Protein AF-0000000087127386 (afdb_homodimer)

Solvent-accessible surface area (backbone atoms only — not comparable to full-atom values): 9005 Å² total; per-residue (Å²): 132,74,60,51,55,72,44,43,45,67,21,75,74,40,36,27,43,79,41,80,46,68,78,86,85,49,77,44,67,40,31,29,22,71,34,68,40,54,56,69,37,72,47,20,25,64,86,65,90,76,63,93,63,68,67,79,54,81,48,92,78,38,87,42,73,82,52,66,68,86,74,68,125,132,74,58,51,55,71,42,43,46,67,23,74,73,40,35,26,43,79,41,80,46,68,77,87,86,50,78,44,68,40,31,27,22,71,35,69,40,54,55,67,38,72,47,20,25,62,85,64,89,77,63,93,63,70,68,79,56,82,48,94,77,39,87,43,72,80,53,64,68,85,74,71,126

Nearest PDB structures (foldseek):
  2w5z-assembly1_A  TM=7.963E-01  e=1.285E-03  Homo sapiens
  4z4p-assembly1_A  TM=8.267E-01  e=2.164E-03  Homo sapiens
  2w5y-assembly1_A  TM=8.376E-01  e=3.643E-03  Homo sapiens
  5lt6-assembly2_B  TM=8.401E-01  e=1.103E-02  Homo sapiens
  6kiz-assembly1_K  TM=8.020E-01  e=2.571E-02  Homo sapiens

Sequence (146 aa):
MGSLIRFVNHSCRPAAAFVELSNGRRTTVVLVTTRSIYRGEEVTVDYGDDLWFVCRCEVPECRHSNIQDEEDPMGSLIRFVNHSCRPAAAFVELSNGRRTTVVLVTTRSIYRGEEVTVDYGDDLWFVCRCEVPECRHSNIQDEEDP

Secondary structure (DSSP, 8-state):
-TTGGGGSEE-SS-SEEEEEEE-SS-EEEEEEESS-B-TTPBPEE---S--SS------TT-TTTT---S---/-TTSGGGSEE-SS-SEEEEEEE-SS-EEEEEEESS-B-TTPBPEE---S--SS------TT-TTTT---S---

Organism: NCBI:txid53985

Radius of gyration: 16.97 Å; Cα contacts (8 Å, |Δi|>4): 256; chains: 2; bounding box: 30×52×44 Å

Foldseek 3Di:
DPPVQPPAAAAPPFQWDWDWDDPPPDIDIDIGGPDDDDPPDGGHDHPDDDDPDQDDNPDPPGPRVVVPDPPPD/DPPVQPPAAAAPPFQWDWDWDDPPPDIDIDIGGPDDDDPPDGGHDHPDDDDPDQDDNPDPPGPRVVVPPPPPD

Structure (mmCIF, N/CA/C/O backbone):
data_AF-0000000087127386-model_v1
#
loop_
_entity.id
_entity.type
_entity.pdbx_description
1 polymer 'SET domain-containing protein'
#
loop_
_atom_site.group_PDB
_atom_site.id
_atom_site.type_symbol
_atom_site.label_atom_id
_atom_site.label_alt_id
_atom_site.label_comp_id
_atom_site.label_asym_id
_atom_site.label_entity_id
_atom_site.label_seq_id
_atom_site.pdbx_PDB_ins_code
_atom_site.Cartn_x
_atom_site.Cartn_y
_atom_site.Cartn_z
_atom_site.occupancy
_atom_site.B_iso_or_equiv
_atom_site.auth_seq_id
_atom_site.auth_comp_id
_atom_site.auth_asym_id
_atom_site.auth_atom_id
_atom_site.pdbx_PDB_model_num
ATOM 1 N N . MET A 1 1 ? -17.094 -3.084 -0.883 1 34.44 1 MET A N 1
ATOM 2 C CA . MET A 1 1 ? -15.875 -3.324 -0.111 1 34.44 1 MET A CA 1
ATOM 3 C C . MET A 1 1 ? -14.695 -3.615 -1.031 1 34.44 1 MET A C 1
ATOM 5 O O . MET A 1 1 ? -13.562 -3.742 -0.571 1 34.44 1 MET A O 1
ATOM 9 N N . GLY A 1 2 ? -15 -4.113 -2.275 1 42.62 2 GLY A N 1
ATOM 10 C CA . GLY A 1 2 ? -14.125 -4.785 -3.221 1 42.62 2 GLY A CA 1
ATOM 11 C C . GLY A 1 2 ? -13.102 -3.857 -3.85 1 42.62 2 GLY A C 1
ATOM 12 O O . GLY A 1 2 ? -12.234 -4.305 -4.598 1 42.62 2 GLY A O 1
ATOM 13 N N . SER A 1 3 ? -13.383 -2.643 -3.771 1 49.62 3 SER A N 1
ATOM 14 C CA . SER A 1 3 ? -12.672 -1.7 -4.629 1 49.62 3 SER A CA 1
ATOM 15 C C . SER A 1 3 ? -11.305 -1.362 -4.055 1 49.62 3 SER A C 1
ATOM 17 O O . SER A 1 3 ? -10.43 -0.851 -4.766 1 49.62 3 SER A O 1
ATOM 19 N N . LEU A 1 4 ? -11.172 -1.439 -2.713 1 50.53 4 LEU A N 1
ATOM 20 C CA . LEU A 1 4 ? -9.945 -1.013 -2.043 1 50.53 4 LEU A CA 1
ATOM 21 C C . LEU A 1 4 ? -8.742 -1.784 -2.57 1 50.53 4 LEU A C 1
ATOM 23 O O . LEU A 1 4 ? -7.66 -1.218 -2.732 1 50.53 4 LEU A O 1
ATOM 27 N N . ILE A 1 5 ? -8.992 -3.182 -2.908 1 56.34 5 ILE A N 1
ATOM 28 C CA . ILE A 1 5 ? -7.965 -4.219 -2.957 1 56.34 5 ILE A CA 1
ATOM 29 C C . ILE A 1 5 ? -7.344 -4.266 -4.355 1 56.34 5 ILE A C 1
ATOM 31 O O . ILE A 1 5 ? -6.227 -4.75 -4.527 1 56.34 5 ILE A O 1
ATOM 35 N N . ARG A 1 6 ? -7.922 -3.354 -5.145 1 65.19 6 ARG A N 1
ATOM 36 C CA . ARG A 1 6 ? -7.457 -3.691 -6.484 1 65.19 6 ARG A CA 1
ATOM 37 C C . ARG A 1 6 ? -6.102 -3.053 -6.773 1 65.19 6 ARG A C 1
ATOM 39 O O . ARG A 1 6 ? -5.391 -3.482 -7.68 1 65.19 6 ARG A O 1
ATOM 46 N N . PHE A 1 7 ? -5.66 -2.184 -5.801 1 76.06 7 PHE A N 1
ATOM 47 C CA . PHE A 1 7 ? -4.43 -1.542 -6.25 1 76.06 7 PHE A CA 1
ATOM 48 C C . PHE A 1 7 ? -3.23 -2.072 -5.477 1 76.06 7 PHE A C 1
ATOM 50 O O . PHE A 1 7 ? -2.092 -1.682 -5.742 1 76.06 7 PHE A O 1
ATOM 57 N N . VAL A 1 8 ? -3.51 -2.896 -4.555 1 89.25 8 VAL A N 1
ATOM 58 C CA . VAL A 1 8 ? -2.393 -3.557 -3.889 1 89.25 8 VAL A CA 1
ATOM 59 C C . VAL A 1 8 ? -2.404 -5.047 -4.215 1 89.25 8 VAL A C 1
ATOM 61 O O . VAL A 1 8 ? -3.361 -5.754 -3.891 1 89.25 8 VAL A O 1
ATOM 64 N N . ASN A 1 9 ? -1.354 -5.539 -4.816 1 89.88 9 ASN A N 1
ATOM 65 C CA . ASN A 1 9 ? -1.312 -6.926 -5.27 1 89.88 9 ASN A CA 1
ATOM 66 C C . ASN A 1 9 ? -1.318 -7.898 -4.094 1 89.88 9 ASN A C 1
ATOM 68 O O . ASN A 1 9 ? -0.914 -7.543 -2.986 1 89.88 9 ASN A O 1
ATOM 72 N N . HIS A 1 10 ? -1.651 -9.133 -4.469 1 91.5 10 HIS A N 1
ATOM 73 C CA . HIS A 1 10 ? -1.676 -10.219 -3.494 1 91.5 10 HIS A CA 1
ATOM 74 C C . HIS A 1 10 ? -0.303 -10.867 -3.359 1 91.5 10 HIS A C 1
ATOM 76 O O . HIS A 1 10 ? 0.444 -10.961 -4.336 1 91.5 10 HIS A O 1
ATOM 82 N N . SER A 1 11 ? -0.068 -11.328 -2.199 1 93.56 11 SER A N 1
ATOM 83 C CA . SER A 1 11 ? 0.992 -12.289 -1.907 1 93.56 11 SER A CA 1
ATOM 84 C C . SER A 1 11 ? 0.626 -13.172 -0.719 1 93.56 11 SER A C 1
ATOM 86 O O . SER A 1 11 ? -0.04 -12.719 0.215 1 93.56 11 SER A O 1
ATOM 88 N N . CYS A 1 12 ? 1.107 -14.453 -0.79 1 95.19 12 CYS A N 1
ATOM 89 C CA . CYS A 1 12 ? 0.907 -15.344 0.349 1 95.19 12 CYS A CA 1
ATOM 90 C C . CYS A 1 12 ? 1.924 -15.062 1.448 1 95.19 12 CYS A C 1
ATOM 92 O O . CYS A 1 12 ? 1.819 -15.602 2.551 1 95.19 12 CYS A O 1
ATOM 94 N N . ARG A 1 13 ? 2.889 -14.234 1.165 1 94.81 13 ARG A N 1
ATOM 95 C CA . ARG A 1 13 ? 3.799 -13.625 2.127 1 94.81 13 ARG A CA 1
ATOM 96 C C . ARG A 1 13 ? 3.74 -12.102 2.045 1 94.81 13 ARG A C 1
ATOM 98 O O . ARG A 1 13 ? 4.691 -11.461 1.594 1 94.81 13 ARG A O 1
ATOM 105 N N . PRO A 1 14 ? 2.686 -11.602 2.514 1 96.31 14 PRO A N 1
ATOM 106 C CA . PRO A 1 14 ? 2.412 -10.18 2.311 1 96.31 14 PRO A CA 1
ATOM 107 C C . PRO A 1 14 ? 3.416 -9.281 3.027 1 96.31 14 PRO A C 1
ATOM 109 O O . PRO A 1 14 ? 4 -9.68 4.035 1 96.31 14 PRO A O 1
ATOM 112 N N . ALA A 1 15 ? 3.529 -8.102 2.469 1 97.38 15 ALA A N 1
ATOM 113 C CA . ALA A 1 15 ? 4.43 -7.105 3.049 1 97.38 15 ALA A CA 1
ATOM 114 C C . ALA A 1 15 ? 3.658 -6.09 3.889 1 97.38 15 ALA A C 1
ATOM 116 O O . ALA A 1 15 ? 4.25 -5.348 4.672 1 97.38 15 ALA A O 1
ATOM 117 N N . ALA A 1 16 ? 2.348 -6.105 3.768 1 97.06 16 ALA A N 1
ATOM 118 C CA . ALA A 1 16 ? 1.505 -5.148 4.48 1 97.06 16 ALA A CA 1
ATOM 119 C C . ALA A 1 16 ? 0.103 -5.711 4.699 1 97.06 16 ALA A C 1
ATOM 121 O O . ALA A 1 16 ? -0.24 -6.77 4.164 1 97.06 16 ALA A O 1
ATOM 122 N N . ALA A 1 17 ? -0.616 -5.004 5.559 1 95.5 17 ALA A N 1
ATOM 123 C CA . ALA A 1 17 ? -2.002 -5.367 5.848 1 95.5 17 ALA A CA 1
ATOM 124 C C . ALA A 1 17 ? -2.83 -4.133 6.188 1 95.5 17 ALA A C 1
ATOM 126 O O . ALA A 1 17 ? -2.307 -3.154 6.73 1 95.5 17 ALA A O 1
ATOM 127 N N . PHE A 1 18 ? -4.07 -4.188 5.758 1 92.06 18 PHE A N 1
ATOM 128 C CA . PHE A 1 18 ? -5.008 -3.15 6.176 1 92.06 18 PHE A CA 1
ATOM 129 C C . PHE A 1 18 ? -5.418 -3.344 7.629 1 92.06 18 PHE A C 1
ATOM 131 O O . PHE A 1 18 ? -5.828 -4.438 8.023 1 92.06 18 PHE A O 1
ATOM 138 N N . VAL A 1 19 ? -5.285 -2.32 8.414 1 91.62 19 VAL A N 1
ATOM 139 C CA . VAL A 1 19 ? -5.625 -2.373 9.836 1 91.62 19 VAL A CA 1
ATOM 140 C C . VAL A 1 19 ? -6.637 -1.278 10.164 1 91.62 19 VAL A C 1
ATOM 142 O O . VAL A 1 19 ? -6.52 -0.149 9.688 1 91.62 19 VAL A O 1
ATOM 145 N N . GLU A 1 20 ? -7.641 -1.697 10.898 1 89.31 20 GLU A N 1
ATOM 146 C CA . GLU A 1 20 ? -8.641 -0.737 11.352 1 89.31 20 GLU A CA 1
ATOM 147 C C . GLU A 1 20 ? -8.195 -0.031 12.625 1 89.31 20 GLU A C 1
ATOM 149 O O . GLU A 1 20 ? -7.793 -0.68 13.594 1 89.31 20 GLU A O 1
ATOM 154 N N . LEU A 1 21 ? -8.047 1.252 12.539 1 86.56 21 LEU A N 1
ATOM 155 C CA . LEU A 1 21 ? -7.734 2.053 13.719 1 86.56 21 LEU A CA 1
ATOM 156 C C . LEU A 1 21 ? -8.969 2.797 14.211 1 86.56 21 LEU A C 1
ATOM 158 O O . LEU A 1 21 ? -9.68 3.424 13.422 1 86.56 21 LEU A O 1
ATOM 162 N N . SER A 1 22 ? -9.422 2.502 15.422 1 85.69 22 SER A N 1
ATOM 163 C CA . SER A 1 22 ? -10.594 3.156 15.984 1 85.69 22 SER A CA 1
ATOM 164 C C . SER A 1 22 ? -10.211 4.094 17.125 1 85.69 22 SER A C 1
ATOM 166 O O . SER A 1 22 ? -9.398 3.738 17.984 1 85.69 22 SER A O 1
ATOM 168 N N . ASN A 1 23 ? -10.484 5.363 17.047 1 81.31 23 ASN A N 1
ATOM 169 C CA . ASN A 1 23 ? -10.273 6.305 18.141 1 81.31 23 ASN A CA 1
ATOM 170 C C . ASN A 1 23 ? -11.578 6.656 18.844 1 81.31 23 ASN A C 1
ATOM 172 O O . ASN A 1 23 ? -11.711 7.742 19.406 1 81.31 23 ASN A O 1
ATOM 176 N N . GLY A 1 24 ? -12.555 5.652 18.984 1 77.94 24 GLY A N 1
ATOM 177 C CA . GLY A 1 24 ? -13.812 5.855 19.688 1 77.94 24 GLY A CA 1
ATOM 178 C C . GLY A 1 24 ? -14.914 6.387 18.781 1 77.94 24 GLY A C 1
ATOM 179 O O . GLY A 1 24 ? -16.047 5.879 18.812 1 77.94 24 GLY A O 1
ATOM 180 N N . ARG A 1 25 ? -14.758 7.488 18.047 1 82.88 25 ARG A N 1
ATOM 181 C CA . ARG A 1 25 ? -15.828 8.07 17.234 1 82.88 25 ARG A CA 1
ATOM 182 C C . ARG A 1 25 ? -15.648 7.719 15.766 1 82.88 25 ARG A C 1
ATOM 184 O O . ARG A 1 25 ? -16.625 7.637 15.023 1 82.88 25 ARG A O 1
ATOM 191 N N . ARG A 1 26 ? -14.406 7.578 15.492 1 84.88 26 ARG A N 1
ATOM 192 C CA . ARG A 1 26 ? -14.164 7.359 14.07 1 84.88 26 ARG A CA 1
ATOM 193 C C . ARG A 1 26 ? -13.273 6.141 13.852 1 84.88 26 ARG A C 1
ATOM 195 O O . ARG A 1 26 ? -12.344 5.898 14.617 1 84.88 26 ARG A O 1
ATOM 202 N N . THR A 1 27 ? -13.719 5.281 12.93 1 86.75 27 THR A N 1
ATOM 203 C CA . THR A 1 27 ? -12.914 4.141 12.508 1 86.75 27 THR A CA 1
ATOM 204 C C . THR A 1 27 ? -12.25 4.418 11.164 1 86.75 27 THR A C 1
ATOM 206 O O . THR A 1 27 ? -12.906 4.871 10.219 1 86.75 27 THR A O 1
ATOM 209 N N . THR A 1 28 ? -10.906 4.387 11.219 1 82.75 28 THR A N 1
ATOM 210 C CA . THR A 1 28 ? -10.172 4.559 9.969 1 82.75 28 THR A CA 1
ATOM 211 C C . THR A 1 28 ? -9.383 3.297 9.625 1 82.75 28 THR A C 1
ATOM 213 O O . THR A 1 28 ? -8.984 2.549 10.516 1 82.75 28 THR A O 1
ATOM 216 N N . VAL A 1 29 ? -9.258 3.006 8.289 1 86.88 29 VAL A N 1
ATOM 217 C CA . VAL A 1 29 ? -8.461 1.881 7.812 1 86.88 29 VAL A CA 1
ATOM 218 C C . VAL A 1 29 ? -7.148 2.393 7.211 1 86.88 29 VAL A C 1
ATOM 220 O O . VAL A 1 29 ? -7.152 3.338 6.422 1 86.88 29 VAL A O 1
ATOM 223 N N . VAL A 1 30 ? -6.051 1.783 7.73 1 91.44 30 VAL A N 1
ATOM 224 C CA . VAL A 1 30 ? -4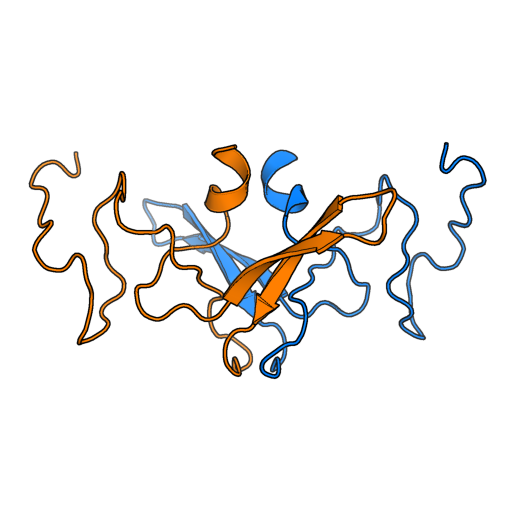.75 2.191 7.211 1 91.44 30 VAL A CA 1
ATOM 225 C C . VAL A 1 30 ? -3.988 0.967 6.707 1 91.44 30 VAL A C 1
ATOM 227 O O . VAL A 1 30 ? -4.211 -0.149 7.184 1 91.44 30 VAL A O 1
ATOM 230 N N . LEU A 1 31 ? -3.057 1.185 5.73 1 94.56 31 LEU A N 1
ATOM 231 C CA . LEU A 1 31 ? -2.15 0.156 5.234 1 94.56 31 LEU A CA 1
ATOM 232 C C . LEU A 1 31 ? -0.825 0.186 5.988 1 94.56 31 LEU A C 1
ATOM 234 O O . LEU A 1 31 ? -0.072 1.158 5.891 1 94.56 31 LEU A O 1
ATOM 238 N N . VAL A 1 32 ? -0.565 -0.937 6.77 1 96.5 32 VAL A N 1
ATOM 239 C CA . VAL A 1 32 ? 0.618 -0.982 7.621 1 96.5 32 VAL A CA 1
ATOM 240 C C . VAL A 1 32 ? 1.5 -2.162 7.219 1 96.5 32 VAL A C 1
ATOM 242 O O . VAL A 1 32 ? 0.999 -3.256 6.949 1 96.5 32 VAL A O 1
ATOM 245 N N . THR A 1 33 ? 2.857 -1.944 7.27 1 98.06 33 THR A N 1
ATOM 246 C CA . THR A 1 33 ? 3.795 -2.992 6.883 1 98.06 33 THR A CA 1
ATOM 247 C C . THR A 1 33 ? 3.846 -4.09 7.941 1 98.06 33 THR A C 1
ATOM 249 O O . THR A 1 33 ? 3.832 -3.807 9.141 1 98.06 33 THR A O 1
ATOM 252 N N . THR A 1 34 ? 3.869 -5.316 7.477 1 98.19 34 THR A N 1
ATOM 253 C CA . THR A 1 34 ? 3.953 -6.465 8.375 1 98.19 34 THR A CA 1
ATOM 254 C C . THR A 1 34 ? 5.387 -6.984 8.453 1 98.19 34 THR A C 1
ATOM 256 O O . THR A 1 34 ? 5.691 -7.852 9.273 1 98.19 34 THR A O 1
ATOM 259 N N . ARG A 1 35 ? 6.207 -6.504 7.648 1 97.88 35 ARG A N 1
ATOM 260 C CA . ARG A 1 35 ? 7.648 -6.707 7.617 1 97.88 35 ARG A CA 1
ATOM 261 C C . ARG A 1 35 ? 8.359 -5.496 7.02 1 97.88 35 ARG A C 1
ATOM 263 O O . ARG A 1 35 ? 7.719 -4.613 6.453 1 97.88 35 ARG A O 1
ATOM 270 N N . SER A 1 36 ? 9.656 -5.5 7.23 1 98.12 36 SER A N 1
ATOM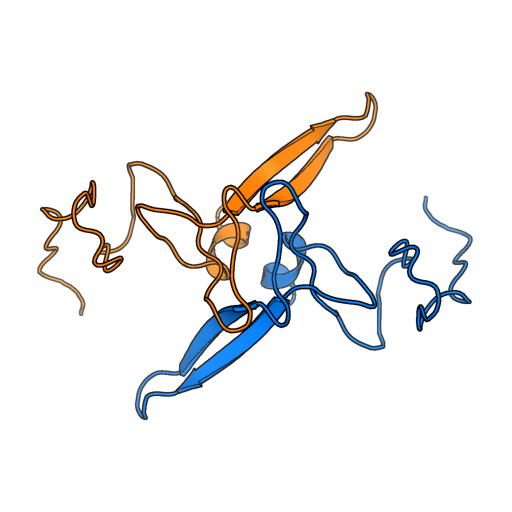 271 C CA . SER A 1 36 ? 10.414 -4.457 6.543 1 98.12 36 SER A CA 1
ATOM 272 C C . SER A 1 36 ? 10.398 -4.668 5.031 1 98.12 36 SER A C 1
ATOM 274 O O . SER A 1 36 ? 10.5 -5.801 4.559 1 98.12 36 SER A O 1
ATOM 276 N N . ILE A 1 37 ? 10.25 -3.516 4.371 1 97.88 37 ILE A N 1
ATOM 277 C CA . ILE A 1 37 ? 10.266 -3.529 2.914 1 97.88 37 ILE A CA 1
ATOM 278 C C . ILE A 1 37 ? 11.383 -2.625 2.4 1 97.88 37 ILE A C 1
ATOM 280 O O . ILE A 1 37 ? 11.531 -1.491 2.857 1 97.88 37 ILE A O 1
ATOM 284 N N . TYR A 1 38 ? 12.141 -3.184 1.473 1 98 38 TYR A N 1
ATOM 285 C CA . TYR A 1 38 ? 13.227 -2.387 0.913 1 98 38 TYR A CA 1
ATOM 286 C C . TYR A 1 38 ? 12.711 -1.47 -0.192 1 98 38 TYR A C 1
ATOM 288 O O . TYR A 1 38 ? 11.703 -1.761 -0.831 1 98 38 TYR A O 1
ATOM 296 N N . ARG A 1 39 ? 13.461 -0.381 -0.36 1 98.06 39 ARG A N 1
ATOM 297 C CA . ARG A 1 39 ? 13.133 0.517 -1.464 1 98.06 39 ARG A CA 1
ATOM 298 C C . ARG A 1 39 ? 13.055 -0.244 -2.783 1 98.06 39 ARG A C 1
ATOM 300 O O . ARG A 1 39 ? 13.93 -1.05 -3.096 1 98.06 39 ARG A O 1
ATOM 307 N N . GLY A 1 40 ? 11.992 -0.007 -3.496 1 97.69 40 GLY A N 1
ATOM 308 C CA . GLY A 1 40 ? 11.859 -0.605 -4.816 1 97.69 40 GLY A CA 1
ATOM 309 C C . GLY A 1 40 ? 11.078 -1.903 -4.805 1 97.69 40 GLY A C 1
ATOM 310 O O . GLY A 1 40 ? 10.781 -2.463 -5.863 1 97.69 40 GLY A O 1
ATOM 311 N N . GLU A 1 41 ? 10.75 -2.365 -3.656 1 96.88 41 GLU A N 1
ATOM 312 C CA . GLU A 1 41 ? 9.984 -3.604 -3.541 1 96.88 41 GLU A CA 1
ATOM 313 C C . GLU A 1 41 ? 8.484 -3.33 -3.604 1 96.88 41 GLU A C 1
ATOM 315 O O . GLU A 1 41 ? 8.016 -2.285 -3.143 1 96.88 41 GLU A O 1
ATOM 320 N N . GLU A 1 42 ? 7.738 -4.281 -4.168 1 95.81 42 GLU A N 1
ATOM 321 C CA . GLU A 1 42 ? 6.285 -4.168 -4.254 1 95.81 42 GLU A CA 1
ATOM 322 C C . GLU A 1 42 ? 5.633 -4.367 -2.891 1 95.81 42 GLU A C 1
ATOM 324 O O . GLU A 1 42 ? 6.047 -5.234 -2.121 1 95.81 42 GLU A O 1
ATOM 329 N N . VAL A 1 43 ? 4.648 -3.543 -2.627 1 96.19 43 VAL A N 1
ATOM 330 C CA . VAL A 1 43 ? 3.807 -3.73 -1.449 1 96.19 43 VAL A CA 1
ATOM 331 C C . VAL A 1 43 ? 2.67 -4.699 -1.774 1 96.19 43 VAL A C 1
ATOM 333 O O . VAL A 1 43 ? 1.912 -4.477 -2.723 1 96.19 43 VAL A O 1
ATOM 336 N N . THR A 1 44 ? 2.518 -5.738 -1.041 1 95.31 44 THR A N 1
ATOM 337 C CA . THR A 1 44 ? 1.494 -6.75 -1.281 1 95.31 44 THR A CA 1
ATOM 338 C C . THR A 1 44 ? 0.677 -7.004 -0.018 1 95.31 44 THR A C 1
ATOM 340 O O . THR A 1 44 ? 1.136 -6.723 1.091 1 95.31 44 THR A O 1
ATOM 343 N N . VAL A 1 45 ? -0.482 -7.543 -0.206 1 94.69 45 VAL A N 1
ATOM 344 C CA . VAL A 1 45 ? -1.368 -7.906 0.896 1 94.69 45 VAL A CA 1
ATOM 345 C C . VAL A 1 45 ? -1.937 -9.305 0.665 1 94.69 45 VAL A C 1
ATOM 347 O O . VAL A 1 45 ? -1.908 -9.812 -0.457 1 94.69 45 VAL A O 1
ATOM 350 N N . ASP A 1 46 ? -2.295 -9.945 1.771 1 93.5 46 ASP A N 1
ATOM 351 C CA . ASP A 1 46 ? -2.996 -11.219 1.689 1 93.5 46 ASP A CA 1
ATOM 352 C C . ASP A 1 46 ? -4.508 -11.016 1.606 1 93.5 46 ASP A C 1
ATOM 354 O O . ASP A 1 46 ? -5.109 -10.445 2.516 1 93.5 46 ASP A O 1
ATOM 358 N N . TYR A 1 47 ? -5.156 -11.477 0.484 1 90.38 47 TYR A N 1
ATOM 359 C CA . TYR A 1 47 ? -6.586 -11.273 0.268 1 90.38 47 TYR A CA 1
ATOM 360 C C . TYR A 1 47 ? -7.398 -12.359 0.964 1 90.38 47 TYR A C 1
ATOM 362 O O . TYR A 1 47 ? -8.633 -12.32 0.95 1 90.38 47 TYR A O 1
ATOM 370 N N . GLY A 1 48 ? -6.684 -13.258 1.531 1 90.25 48 GLY A N 1
ATOM 371 C CA . GLY A 1 48 ? -7.387 -14.328 2.223 1 90.25 48 GLY A CA 1
ATOM 372 C C . GLY A 1 48 ? -7.531 -15.586 1.389 1 90.25 48 GLY A C 1
ATOM 373 O O . GLY A 1 48 ? -6.793 -15.781 0.421 1 90.25 48 GLY A O 1
ATOM 374 N N . ASP A 1 49 ? -8.5 -16.469 1.804 1 87.56 49 ASP A N 1
ATOM 375 C CA . ASP A 1 49 ? -8.57 -17.812 1.257 1 87.56 49 ASP A CA 1
ATOM 376 C C . ASP A 1 49 ? -9.383 -17.844 -0.034 1 87.56 49 ASP A C 1
ATOM 378 O O . ASP A 1 49 ? -9.203 -18.734 -0.87 1 87.56 49 ASP A O 1
ATOM 382 N N . ASP A 1 50 ? -10.242 -16.875 -0.209 1 83.81 50 ASP A N 1
ATOM 383 C CA . ASP A 1 50 ? -11.148 -16.906 -1.355 1 83.81 50 ASP A CA 1
ATOM 384 C C . ASP A 1 50 ? -10.688 -15.945 -2.443 1 83.81 50 ASP A C 1
ATOM 386 O O . ASP A 1 50 ? -11.375 -14.969 -2.75 1 83.81 50 ASP A O 1
ATOM 390 N N . LEU A 1 51 ? -9.57 -16.406 -3.064 1 84.75 51 LEU A N 1
ATOM 391 C CA . LEU A 1 51 ? -9.078 -15.578 -4.16 1 84.75 51 LEU A CA 1
ATOM 392 C C . LEU A 1 51 ? -9.961 -15.734 -5.398 1 84.75 51 LEU A C 1
ATOM 394 O O . LEU A 1 51 ? -10.406 -16.844 -5.711 1 84.75 51 LEU A O 1
ATOM 398 N N . TRP A 1 52 ? -10.297 -14.688 -5.953 1 82.5 52 TRP A N 1
ATOM 399 C CA . TRP A 1 52 ? -11.102 -14.703 -7.172 1 82.5 52 TRP A CA 1
ATOM 400 C C . TRP A 1 52 ? -10.211 -14.758 -8.414 1 82.5 52 TRP A C 1
ATOM 402 O O . TRP A 1 52 ? -10.711 -14.68 -9.539 1 82.5 52 TRP A O 1
ATOM 412 N N . PHE A 1 53 ? -8.836 -14.82 -8.195 1 82.12 53 PHE A N 1
ATOM 413 C CA . PHE A 1 53 ? -7.836 -14.898 -9.25 1 82.12 53 PHE A CA 1
ATOM 414 C C . PHE A 1 53 ? -6.793 -15.961 -8.93 1 82.12 53 PHE A C 1
ATOM 416 O O . PHE A 1 53 ? -6.742 -16.469 -7.805 1 82.12 53 PHE A O 1
ATOM 423 N N . VAL A 1 54 ? -6.016 -16.359 -9.977 1 84.81 54 VAL A N 1
ATOM 424 C CA . VAL A 1 54 ? -4.918 -17.297 -9.766 1 84.81 54 VAL A CA 1
ATOM 425 C C . VAL A 1 54 ? -3.77 -16.609 -9.039 1 84.81 54 VAL A C 1
ATOM 427 O O . VAL A 1 54 ? -3.287 -15.562 -9.484 1 84.81 54 VAL A O 1
ATOM 430 N N . CYS A 1 55 ? -3.336 -17.203 -7.969 1 89.69 55 CYS A N 1
ATOM 431 C CA . CYS A 1 55 ? -2.223 -16.656 -7.199 1 89.69 55 CYS A CA 1
ATOM 432 C C . CYS A 1 55 ? -0.898 -16.891 -7.918 1 89.69 55 CYS A C 1
ATOM 434 O O . CYS A 1 55 ? -0.594 -18.016 -8.32 1 89.69 55 CYS A O 1
ATOM 436 N N . ARG A 1 56 ? -0.144 -15.859 -8.109 1 84.75 56 ARG A N 1
ATOM 437 C CA . ARG A 1 56 ? 1.166 -15.953 -8.742 1 84.75 56 ARG A CA 1
ATOM 438 C C . ARG A 1 56 ? 2.26 -15.422 -7.824 1 84.75 56 ARG A C 1
ATOM 440 O O . ARG A 1 56 ? 3.236 -14.836 -8.289 1 84.75 56 ARG A O 1
ATOM 447 N N . CYS A 1 57 ? 2.189 -15.531 -6.492 1 90.44 57 CYS A N 1
ATOM 448 C CA . CYS A 1 57 ? 3.092 -14.914 -5.523 1 90.44 57 CYS A CA 1
ATOM 449 C C . CYS A 1 57 ? 4.438 -15.633 -5.5 1 90.44 57 CYS A C 1
ATOM 451 O O . CYS A 1 57 ? 5.418 -15.094 -4.98 1 90.44 57 CYS A O 1
ATOM 453 N N . GLU A 1 58 ? 4.633 -16.703 -5.926 1 86.81 58 GLU A N 1
ATOM 454 C CA . GLU A 1 58 ? 5.855 -17.484 -6.125 1 86.81 58 GLU A CA 1
ATOM 455 C C . GLU A 1 58 ? 6.547 -17.766 -4.797 1 86.81 58 GLU A C 1
ATOM 457 O O . GLU A 1 58 ? 7.73 -18.109 -4.77 1 86.81 58 GLU A O 1
ATOM 462 N N . VAL A 1 59 ? 5.746 -17.625 -3.732 1 91 59 VAL A N 1
ATOM 463 C CA . VAL A 1 59 ? 6.328 -17.953 -2.438 1 91 59 VAL A CA 1
ATOM 464 C C . VAL A 1 59 ? 6.293 -19.469 -2.229 1 91 59 VAL A C 1
ATOM 466 O O . VAL A 1 59 ? 5.352 -20.141 -2.656 1 91 59 VAL A O 1
ATOM 469 N N . PRO A 1 60 ? 7.297 -20.031 -1.628 1 89.44 60 PRO A N 1
ATOM 470 C CA . PRO A 1 60 ? 7.355 -21.484 -1.44 1 89.44 60 PRO A CA 1
ATOM 471 C C . PRO A 1 60 ? 6.137 -22.031 -0.7 1 89.44 60 PRO A C 1
ATOM 473 O O . PRO A 1 60 ? 5.66 -23.125 -1.015 1 89.44 60 PRO A O 1
ATOM 476 N N . GLU A 1 61 ? 5.605 -21.312 0.25 1 87.31 61 GLU A N 1
ATOM 477 C CA . GLU A 1 61 ? 4.465 -21.75 1.047 1 87.31 61 GLU A CA 1
ATOM 478 C C . GLU A 1 61 ? 3.174 -21.078 0.583 1 87.31 61 GLU A C 1
ATOM 480 O O . GLU A 1 61 ? 2.32 -20.734 1.401 1 87.31 61 GLU A O 1
ATOM 485 N N . CYS A 1 62 ? 3.064 -20.969 -0.656 1 92.06 62 CYS A N 1
ATOM 486 C CA . CYS A 1 62 ? 1.848 -20.375 -1.206 1 92.06 62 CYS A CA 1
ATOM 487 C C . CYS A 1 62 ? 0.629 -21.234 -0.861 1 92.06 62 CYS A C 1
ATOM 489 O O . CYS A 1 62 ? 0.606 -22.438 -1.137 1 92.06 62 CYS A O 1
ATOM 491 N N . ARG A 1 63 ? -0.407 -20.656 -0.377 1 87.88 63 ARG A N 1
ATOM 492 C CA . ARG A 1 63 ? -1.611 -21.344 0.069 1 87.88 63 ARG A CA 1
ATOM 493 C C . ARG A 1 63 ? -2.508 -21.703 -1.112 1 87.88 63 ARG A C 1
ATOM 495 O O . ARG A 1 63 ? -3.477 -22.453 -0.96 1 87.88 63 ARG A O 1
ATOM 502 N N . HIS A 1 64 ? -2.197 -21.094 -2.324 1 89.5 64 HIS A N 1
ATOM 503 C CA . HIS A 1 64 ? -3.086 -21.25 -3.467 1 89.5 64 HIS A CA 1
ATOM 504 C C . HIS A 1 64 ? -2.381 -21.953 -4.621 1 89.5 64 HIS A C 1
ATOM 506 O O . HIS A 1 64 ? -2.807 -21.859 -5.773 1 89.5 64 HIS A O 1
ATOM 512 N N . SER A 1 65 ? -1.3 -22.516 -4.398 1 77.88 65 SER A N 1
ATOM 513 C CA . SER A 1 65 ? -0.493 -23.172 -5.43 1 77.88 65 SER A CA 1
ATOM 514 C C . SER A 1 65 ? -1.326 -24.156 -6.246 1 77.88 65 SER A C 1
ATOM 516 O O . SER A 1 65 ? -1.031 -24.406 -7.414 1 77.88 65 SER A O 1
ATOM 518 N N . ASN A 1 66 ? -2.311 -24.625 -5.711 1 72.38 66 ASN A N 1
ATOM 519 C CA . ASN A 1 66 ? -3.096 -25.672 -6.363 1 72.38 66 ASN A CA 1
ATOM 520 C C . ASN A 1 66 ? -4.184 -25.078 -7.258 1 72.38 66 ASN A C 1
ATOM 522 O O . ASN A 1 66 ? -4.855 -25.797 -7.984 1 72.38 66 ASN A O 1
ATOM 526 N N . ILE A 1 67 ? -4.387 -23.703 -7.039 1 62 67 ILE A N 1
ATOM 527 C CA . ILE A 1 67 ? -5.473 -23.125 -7.812 1 62 67 ILE A CA 1
ATOM 528 C C . ILE A 1 67 ? -4.996 -22.828 -9.234 1 62 67 ILE A C 1
ATOM 530 O O . ILE A 1 67 ? -4.137 -21.969 -9.445 1 62 67 ILE A O 1
ATOM 534 N N . GLN A 1 68 ? -4.586 -23.766 -9.984 1 55.69 68 GLN A N 1
ATOM 535 C CA . GLN A 1 68 ? -4.203 -23.672 -11.391 1 55.69 68 GLN A CA 1
ATOM 536 C C . GLN A 1 68 ? -5.371 -23.203 -12.25 1 55.69 68 GLN A C 1
ATOM 538 O O . GLN A 1 68 ? -6.305 -23.969 -12.516 1 55.69 68 GLN A O 1
ATOM 543 N N . ASP A 1 69 ? -6.258 -22.312 -11.805 1 52.06 69 ASP A N 1
ATOM 544 C CA . ASP A 1 69 ? -7.383 -22.297 -12.734 1 52.06 69 ASP A CA 1
ATOM 545 C C . ASP A 1 69 ? -6.914 -22.016 -14.164 1 52.06 69 ASP A C 1
ATOM 547 O O . ASP A 1 69 ? -6.008 -21.219 -14.383 1 52.06 69 ASP A O 1
ATOM 551 N N . GLU A 1 70 ? -7.219 -22.953 -15.172 1 48.69 70 GLU A N 1
ATOM 552 C CA . GLU A 1 70 ? -7.301 -23.031 -16.625 1 48.69 70 GLU A CA 1
ATOM 553 C C . GLU A 1 70 ? -7.57 -21.656 -17.234 1 48.69 70 GLU A C 1
ATOM 555 O O . GLU A 1 70 ? -7.164 -21.375 -18.375 1 48.69 70 GLU A O 1
ATOM 560 N N . GLU A 1 71 ? -8.688 -20.906 -16.812 1 43.06 71 GLU A N 1
ATOM 561 C CA . GLU A 1 71 ? -9.352 -19.953 -17.703 1 43.06 71 GLU A CA 1
ATOM 562 C C . GLU A 1 71 ? -8.727 -18.562 -17.578 1 43.06 71 GLU A C 1
ATOM 564 O O . GLU A 1 71 ? -9.273 -17.688 -16.906 1 43.06 71 GLU A O 1
ATOM 569 N N . ASP A 1 72 ? -7.578 -18.438 -17.234 1 46.38 72 ASP A N 1
ATOM 570 C CA . ASP A 1 72 ? -7.195 -17.062 -17.531 1 46.38 72 ASP A CA 1
ATOM 571 C C . ASP A 1 72 ? -7.645 -16.672 -18.938 1 46.38 72 ASP A C 1
ATOM 573 O O . ASP A 1 72 ? -7.246 -17.297 -19.922 1 46.38 72 ASP A O 1
ATOM 577 N N . PRO A 1 73 ? -8.844 -16.062 -19.172 1 40.16 73 PRO A N 1
ATOM 578 C CA . PRO A 1 73 ? -9.102 -15.836 -20.594 1 40.16 73 PRO A CA 1
ATOM 579 C C . PRO A 1 73 ? -7.953 -15.109 -21.281 1 40.16 73 PRO A C 1
ATOM 581 O O . PRO A 1 73 ? -7.191 -14.391 -20.641 1 40.16 73 PRO A O 1
ATOM 584 N N . MET B 1 1 ? -11.289 6.828 -11.531 1 34.53 1 MET B N 1
ATOM 585 C CA . MET B 1 1 ? -9.867 6.707 -11.203 1 34.53 1 MET B CA 1
ATOM 586 C C . MET B 1 1 ? -9.648 6.801 -9.703 1 34.53 1 MET B C 1
ATOM 588 O O . MET B 1 1 ? -8.523 6.648 -9.227 1 34.53 1 MET B O 1
ATOM 592 N N . GLY B 1 2 ? -10.617 7.465 -8.992 1 42.66 2 GLY B N 1
ATOM 593 C CA . GLY B 1 2 ? -10.539 8 -7.641 1 42.66 2 GLY B CA 1
ATOM 594 C C . GLY B 1 2 ? -10.5 6.922 -6.574 1 42.66 2 GLY B C 1
ATOM 595 O O . GLY B 1 2 ? -10.359 7.223 -5.387 1 42.66 2 GLY B O 1
ATOM 596 N N . SER B 1 3 ? -10.875 5.812 -6.969 1 49.56 3 SER B N 1
ATOM 597 C CA . SER B 1 3 ? -11.219 4.816 -5.961 1 49.56 3 SER B CA 1
ATOM 598 C C . SER B 1 3 ? -9.969 4.133 -5.418 1 49.56 3 SER B C 1
ATOM 600 O O . SER B 1 3 ? -10.016 3.475 -4.375 1 49.56 3 SER B O 1
ATOM 602 N N . LEU B 1 4 ? -8.898 4.082 -6.246 1 51.03 4 LEU B N 1
ATOM 603 C CA . LEU B 1 4 ? -7.695 3.346 -5.871 1 51.03 4 LEU B CA 1
ATOM 604 C C . LEU B 1 4 ? -7.121 3.877 -4.562 1 51.03 4 LEU B C 1
ATOM 606 O O . LEU B 1 4 ? -6.625 3.104 -3.738 1 51.03 4 LEU B O 1
ATOM 610 N N . ILE B 1 5 ? -7.223 5.309 -4.367 1 56.56 5 ILE B N 1
ATOM 611 C CA . ILE B 1 5 ? -6.375 6.094 -3.477 1 56.56 5 ILE B CA 1
ATOM 612 C C . ILE B 1 5 ? -6.973 6.109 -2.072 1 56.56 5 ILE B C 1
ATOM 614 O O . ILE B 1 5 ? -6.266 6.352 -1.092 1 56.56 5 ILE B O 1
ATOM 618 N N . ARG B 1 6 ? -8.109 5.426 -2.033 1 65.62 6 ARG B N 1
ATOM 619 C CA . ARG B 1 6 ? -8.711 5.754 -0.746 1 65.62 6 ARG B CA 1
ATOM 620 C C . ARG B 1 6 ? -8.133 4.883 0.366 1 65.62 6 ARG B C 1
ATOM 622 O O . ARG B 1 6 ? -8.211 5.238 1.544 1 65.62 6 ARG B O 1
ATOM 629 N N . PHE B 1 7 ? -7.32 3.838 -0.067 1 76.31 7 PHE B N 1
ATOM 630 C CA . PHE B 1 7 ? -6.949 3.006 1.071 1 76.31 7 PHE B CA 1
ATOM 631 C C . PHE B 1 7 ? -5.48 3.205 1.429 1 76.31 7 PHE B C 1
ATOM 633 O O . PHE B 1 7 ? -4.988 2.617 2.393 1 76.31 7 PHE B O 1
ATOM 640 N N . VAL B 1 8 ? -4.844 3.98 0.656 1 89.38 8 VAL B N 1
ATOM 641 C CA . VAL B 1 8 ? -3.48 4.336 1.038 1 89.38 8 VAL B CA 1
ATOM 642 C C . VAL B 1 8 ? -3.412 5.824 1.385 1 89.38 8 VAL B C 1
ATOM 644 O O . VAL B 1 8 ? -3.662 6.676 0.532 1 89.38 8 VAL B O 1
ATOM 647 N N . ASN B 1 9 ? -3.047 6.141 2.594 1 89.88 9 ASN B N 1
ATOM 648 C CA . ASN B 1 9 ? -3.051 7.527 3.053 1 89.88 9 ASN B CA 1
ATOM 649 C C . ASN B 1 9 ? -2.008 8.367 2.318 1 89.88 9 ASN B C 1
ATOM 651 O O . ASN B 1 9 ? -1.021 7.828 1.811 1 89.88 9 ASN B O 1
ATOM 655 N N . HIS B 1 10 ? -2.252 9.672 2.463 1 91.44 10 HIS B N 1
ATOM 656 C CA . HIS B 1 10 ? -1.34 10.633 1.862 1 91.44 10 HIS B CA 1
ATOM 657 C C . HIS B 1 10 ? -0.187 10.961 2.805 1 91.44 10 HIS B C 1
ATOM 659 O O . HIS B 1 10 ? -0.361 10.977 4.023 1 91.44 10 HIS B O 1
ATOM 665 N N . SER B 1 11 ? 0.904 11.266 2.191 1 93.5 11 SER B N 1
ATOM 666 C CA . SER B 1 11 ? 2.025 11.938 2.836 1 93.5 11 SER B CA 1
ATOM 667 C C . SER B 1 11 ? 2.82 12.766 1.834 1 93.5 11 SER B C 1
ATOM 669 O O . SER B 1 11 ? 2.939 12.391 0.666 1 93.5 11 SER B O 1
ATOM 671 N N . CYS B 1 12 ? 3.367 13.914 2.363 1 95.19 12 CYS B N 1
ATOM 672 C CA . CYS B 1 12 ? 4.238 14.719 1.515 1 95.19 12 CYS B CA 1
ATOM 673 C C . CYS B 1 12 ? 5.645 14.125 1.458 1 95.19 12 CYS B C 1
ATOM 675 O O . CYS B 1 12 ? 6.477 14.57 0.668 1 95.19 12 CYS B O 1
ATOM 677 N N . ARG B 1 13 ? 5.914 13.156 2.26 1 94.81 13 ARG B N 1
ATOM 678 C CA . ARG B 1 13 ? 7.074 12.273 2.186 1 94.81 13 ARG B CA 1
ATOM 679 C C . ARG B 1 13 ? 6.648 10.812 2.062 1 94.81 13 ARG B C 1
ATOM 681 O O . ARG B 1 13 ? 6.82 10.031 2.998 1 94.81 13 ARG B O 1
ATOM 688 N N . PRO B 1 14 ? 6.18 10.492 0.937 1 96.31 14 PRO B N 1
ATOM 689 C CA . PRO B 1 14 ? 5.547 9.188 0.753 1 96.31 14 PRO B CA 1
ATOM 690 C C . PRO B 1 14 ? 6.531 8.031 0.893 1 96.31 14 PRO B C 1
ATOM 692 O O . PRO B 1 14 ? 7.73 8.203 0.656 1 96.31 14 PRO B O 1
ATOM 695 N N . ALA B 1 15 ? 5.957 6.918 1.246 1 97.44 15 ALA B N 1
ATOM 696 C CA . ALA B 1 15 ? 6.758 5.707 1.395 1 97.44 15 ALA B CA 1
ATOM 697 C C . ALA B 1 15 ? 6.629 4.809 0.166 1 97.44 15 ALA B C 1
ATOM 699 O O . ALA B 1 15 ? 7.434 3.893 -0.026 1 97.44 15 ALA B O 1
ATOM 700 N N . ALA B 1 16 ? 5.676 5.105 -0.679 1 97.06 16 ALA B N 1
ATOM 701 C CA . ALA B 1 16 ? 5.418 4.285 -1.86 1 97.06 16 ALA B CA 1
ATOM 702 C C . ALA B 1 16 ? 4.758 5.105 -2.963 1 97.06 16 ALA B C 1
ATOM 704 O O . ALA B 1 16 ? 4.375 6.258 -2.744 1 97.06 16 ALA B O 1
ATOM 705 N N . ALA B 1 17 ? 4.738 4.508 -4.145 1 95.56 17 ALA B N 1
ATOM 706 C CA . ALA B 1 17 ? 4.094 5.125 -5.301 1 95.56 17 ALA B CA 1
ATOM 707 C C . ALA B 1 17 ? 3.518 4.07 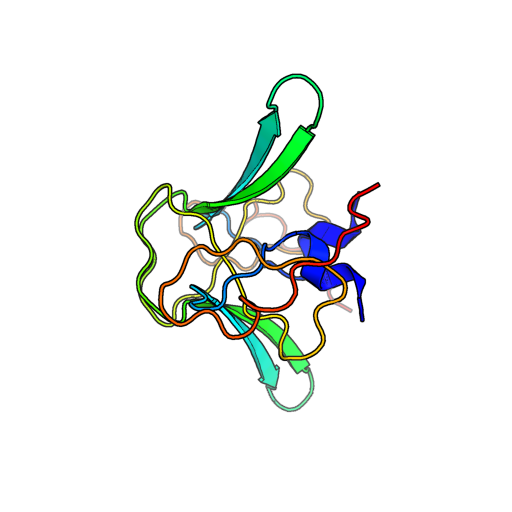-6.238 1 95.56 17 ALA B C 1
ATOM 709 O O . ALA B 1 17 ? 4.047 2.957 -6.328 1 95.56 17 ALA B O 1
ATOM 710 N N . PHE B 1 18 ? 2.395 4.414 -6.82 1 92.06 18 PHE B N 1
ATOM 711 C CA . PHE B 1 18 ? 1.846 3.566 -7.871 1 92.06 18 PHE B CA 1
ATOM 712 C C . PHE B 1 18 ? 2.65 3.709 -9.156 1 92.06 18 PHE B C 1
ATOM 714 O O . PHE B 1 18 ? 2.883 4.824 -9.625 1 92.06 18 PHE B O 1
ATOM 721 N N . VAL B 1 19 ? 3.086 2.609 -9.703 1 91.56 19 VAL B N 1
ATOM 722 C CA . VAL B 1 19 ? 3.879 2.604 -10.93 1 91.56 19 VAL B CA 1
ATOM 723 C C . VAL B 1 19 ? 3.205 1.723 -11.977 1 91.56 19 VAL B C 1
ATOM 725 O O . VAL B 1 19 ? 2.699 0.644 -11.656 1 91.56 19 VAL B O 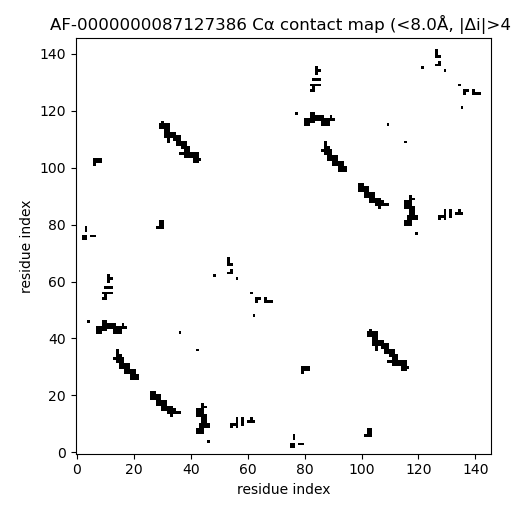1
ATOM 728 N N . GLU B 1 20 ? 3.15 2.275 -13.156 1 89.31 20 GLU B N 1
ATOM 729 C CA . GLU B 1 20 ? 2.596 1.514 -14.273 1 89.31 20 GLU B CA 1
ATOM 730 C C . GLU B 1 20 ? 3.654 0.616 -14.914 1 89.31 20 GLU B C 1
ATOM 732 O O . GLU B 1 20 ? 4.75 1.076 -15.242 1 89.31 20 GLU B O 1
ATOM 737 N N . LEU B 1 21 ? 3.432 -0.66 -14.859 1 86.56 21 LEU B N 1
ATOM 738 C CA . LEU B 1 21 ? 4.309 -1.61 -15.531 1 86.56 21 LEU B CA 1
ATOM 739 C C . LEU B 1 21 ? 3.676 -2.117 -16.828 1 86.56 21 LEU B C 1
ATOM 741 O O . LEU B 1 21 ? 2.506 -2.506 -16.844 1 86.56 21 LEU B O 1
ATOM 745 N N . SER B 1 22 ? 4.305 -1.842 -17.953 1 85.75 22 SER B N 1
ATOM 746 C CA . SER B 1 22 ? 3.783 -2.289 -19.25 1 85.75 22 SER B CA 1
ATOM 747 C C . SER B 1 22 ? 4.656 -3.389 -19.844 1 85.75 22 SER B C 1
ATOM 749 O O . SER B 1 22 ? 5.883 -3.289 -19.828 1 85.75 22 SER B O 1
ATOM 751 N N . ASN B 1 23 ? 4.16 -4.566 -20.078 1 81.25 23 ASN B N 1
ATOM 752 C CA . ASN B 1 23 ? 4.883 -5.629 -20.781 1 81.25 23 ASN B CA 1
ATOM 753 C C . ASN B 1 23 ? 4.438 -5.754 -22.234 1 81.25 23 ASN B C 1
ATOM 755 O O . ASN B 1 23 ? 4.559 -6.828 -22.828 1 81.25 23 ASN B O 1
ATOM 759 N N . GLY B 1 24 ? 4.098 -4.605 -22.953 1 77.94 24 GLY B N 1
ATOM 760 C CA . GLY B 1 24 ? 3.709 -4.602 -24.359 1 77.94 24 GLY B CA 1
ATOM 761 C C . GLY B 1 24 ? 2.221 -4.809 -24.562 1 77.94 24 GLY B C 1
ATOM 762 O O . GLY B 1 24 ? 1.59 -4.09 -25.344 1 77.94 24 GLY B O 1
ATOM 763 N N . ARG B 1 25 ? 1.588 -5.855 -24.031 1 82.69 25 ARG B N 1
ATOM 764 C CA . ARG B 1 25 ? 0.178 -6.137 -24.281 1 82.69 25 ARG B CA 1
ATOM 765 C C . ARG B 1 25 ? -0.686 -5.695 -23.109 1 82.69 25 ARG B C 1
ATOM 767 O O . ARG B 1 25 ? -1.854 -5.34 -23.281 1 82.69 25 ARG B O 1
ATOM 774 N N . ARG B 1 26 ? -0.015 -5.777 -22.016 1 84.88 26 ARG B N 1
ATOM 775 C CA . ARG B 1 26 ? -0.822 -5.488 -20.844 1 84.88 26 ARG B CA 1
ATOM 776 C C . ARG B 1 26 ? -0.136 -4.461 -19.938 1 84.88 26 ARG B C 1
ATOM 778 O O . ARG B 1 26 ? 1.082 -4.504 -19.766 1 84.88 26 ARG B O 1
ATOM 785 N N . THR B 1 27 ? -0.917 -3.449 -19.547 1 86.94 27 THR B N 1
ATOM 786 C CA . THR B 1 27 ? -0.449 -2.465 -18.578 1 86.94 27 THR B CA 1
ATOM 787 C C . THR B 1 27 ? -1.021 -2.752 -17.188 1 86.94 27 THR B C 1
ATOM 789 O O . THR B 1 27 ? -2.223 -2.98 -17.047 1 86.94 27 THR B O 1
ATOM 792 N N . THR B 1 28 ? -0.085 -3 -16.266 1 82.75 28 THR B N 1
ATOM 793 C CA . THR B 1 28 ? -0.519 -3.209 -14.883 1 82.75 28 THR B CA 1
ATOM 794 C C . THR B 1 28 ? 0.028 -2.115 -13.977 1 82.75 28 THR B C 1
ATOM 796 O O . THR B 1 28 ? 1.087 -1.545 -14.242 1 82.75 28 THR B O 1
ATOM 799 N N . VAL B 1 29 ? -0.776 -1.748 -12.914 1 86.94 29 VAL B N 1
ATOM 800 C CA . VAL B 1 29 ? -0.343 -0.777 -11.922 1 86.94 29 VAL B CA 1
ATOM 801 C C . VAL B 1 29 ? -0 -1.495 -10.617 1 86.94 29 VAL B C 1
ATOM 803 O O . VAL B 1 29 ? -0.761 -2.348 -10.148 1 86.94 29 VAL B O 1
ATOM 806 N N . VAL B 1 30 ? 1.214 -1.167 -10.141 1 91.44 30 VAL B N 1
ATOM 807 C CA . VAL B 1 30 ? 1.629 -1.789 -8.891 1 91.44 30 VAL B CA 1
ATOM 808 C C . VAL B 1 30 ? 2.039 -0.712 -7.887 1 91.44 30 VAL B C 1
ATOM 810 O O . VAL B 1 30 ? 2.469 0.377 -8.273 1 91.44 30 VAL B O 1
ATOM 813 N N . LEU B 1 31 ? 1.918 -1.028 -6.559 1 94.5 31 LEU B N 1
ATOM 814 C CA . LEU B 1 31 ? 2.385 -0.171 -5.473 1 94.5 31 LEU B CA 1
ATOM 815 C C . LEU B 1 31 ? 3.803 -0.549 -5.055 1 94.5 31 LEU B C 1
ATOM 817 O O . LEU B 1 31 ? 4.027 -1.645 -4.535 1 94.5 31 LEU B O 1
ATOM 821 N N . VAL B 1 32 ? 4.762 0.419 -5.312 1 96.5 32 VAL B N 1
ATOM 822 C CA . VAL B 1 32 ? 6.168 0.136 -5.055 1 96.5 32 VAL B CA 1
ATOM 823 C C . VAL B 1 32 ? 6.719 1.136 -4.039 1 96.5 32 VAL B C 1
ATOM 825 O O . VAL B 1 32 ? 6.426 2.33 -4.113 1 96.5 32 VAL B O 1
ATOM 828 N N . THR B 1 33 ? 7.625 0.629 -3.121 1 98.06 33 THR B N 1
ATOM 829 C CA . THR B 1 33 ? 8.195 1.489 -2.09 1 98.06 33 THR B CA 1
ATOM 830 C C . THR B 1 33 ? 9.211 2.453 -2.691 1 98.06 33 THR B C 1
ATOM 832 O O . THR B 1 33 ? 10 2.07 -3.564 1 98.06 33 THR B O 1
ATOM 835 N N . THR B 1 34 ? 9.156 3.684 -2.244 1 98.19 34 THR B N 1
ATOM 836 C CA . THR B 1 34 ? 10.094 4.699 -2.707 1 98.19 34 THR B CA 1
ATOM 837 C C . THR B 1 34 ? 11.219 4.902 -1.694 1 98.19 34 THR B C 1
ATOM 839 O O . THR B 1 34 ? 12.188 5.602 -1.973 1 98.19 34 THR B O 1
ATOM 842 N N . ARG B 1 35 ? 11.102 4.332 -0.586 1 97.88 35 ARG B N 1
ATOM 843 C CA . ARG B 1 35 ? 12.086 4.227 0.483 1 97.88 35 ARG B CA 1
ATOM 844 C C . ARG B 1 35 ? 11.883 2.953 1.295 1 97.88 35 ARG B C 1
ATOM 846 O O . ARG B 1 35 ? 10.859 2.275 1.15 1 97.88 35 ARG B O 1
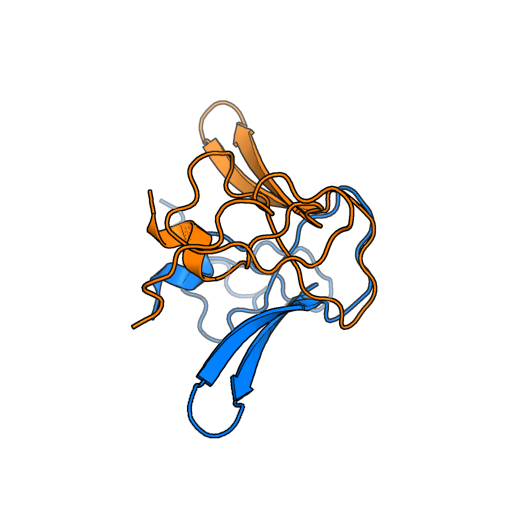ATOM 853 N N . SER B 1 36 ? 12.898 2.674 2.072 1 98.06 36 SER B N 1
ATOM 854 C CA . SER B 1 36 ? 12.695 1.562 2.996 1 98.06 36 SER B CA 1
ATOM 855 C C . SER B 1 36 ? 11.656 1.907 4.05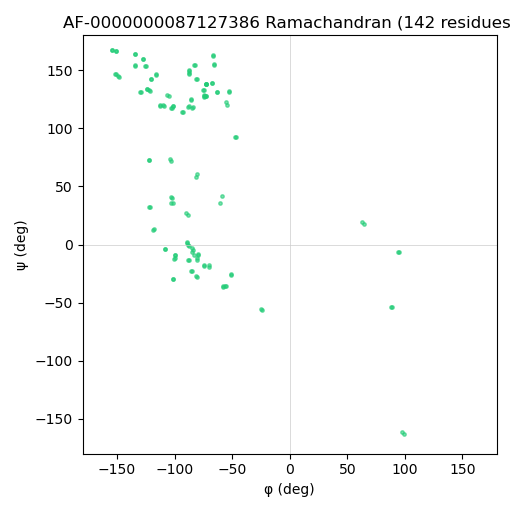9 1 98.06 36 SER B C 1
ATOM 857 O O . SER B 1 36 ? 11.617 3.033 4.555 1 98.06 36 SER B O 1
ATOM 859 N N . ILE B 1 37 ? 10.844 0.871 4.309 1 97.88 37 ILE B N 1
ATOM 860 C CA . ILE B 1 37 ? 9.82 1.015 5.336 1 97.88 37 ILE B CA 1
ATOM 861 C C . ILE B 1 37 ? 10.008 -0.056 6.406 1 97.88 37 ILE B C 1
ATOM 863 O O . ILE B 1 37 ? 10.195 -1.232 6.094 1 97.88 37 ILE B O 1
ATOM 867 N N . TYR B 1 38 ? 9.953 0.414 7.637 1 98 38 TYR B N 1
ATOM 868 C CA . TYR B 1 38 ? 10.109 -0.541 8.727 1 98 38 TYR B CA 1
ATOM 869 C C . TYR B 1 38 ? 8.789 -1.232 9.047 1 98 38 TYR B C 1
ATOM 871 O O . TYR B 1 38 ? 7.715 -0.68 8.797 1 98 38 TYR B O 1
ATOM 879 N N . ARG B 1 39 ? 8.938 -2.426 9.594 1 98 39 ARG B N 1
ATOM 880 C CA . ARG B 1 39 ? 7.742 -3.133 10.047 1 98 39 ARG B CA 1
ATOM 881 C C . ARG B 1 39 ? 6.91 -2.256 10.977 1 98 39 ARG B C 1
ATOM 883 O O . ARG B 1 39 ? 7.445 -1.626 11.891 1 98 39 ARG B O 1
ATOM 890 N N . GLY B 1 40 ? 5.641 -2.211 10.703 1 97.62 40 GLY B N 1
ATOM 891 C CA . GLY B 1 40 ? 4.738 -1.479 11.586 1 97.62 40 GLY B CA 1
ATOM 892 C C . GLY B 1 40 ? 4.496 -0.052 11.133 1 97.62 40 GLY B C 1
ATOM 893 O O . GLY B 1 40 ? 3.664 0.654 11.703 1 97.62 40 GLY B O 1
ATOM 894 N N . GLU B 1 41 ? 5.203 0.355 10.141 1 96.88 41 GLU B N 1
ATOM 895 C CA . GLU B 1 41 ? 5.035 1.71 9.617 1 96.88 41 GLU B CA 1
ATOM 896 C C . GLU B 1 41 ? 3.934 1.766 8.562 1 96.88 41 GLU B C 1
ATOM 898 O O . GLU B 1 41 ? 3.734 0.807 7.816 1 96.88 41 GLU B O 1
ATOM 903 N N . GLU B 1 42 ? 3.24 2.902 8.516 1 95.81 42 GLU B N 1
ATOM 904 C CA . GLU B 1 42 ? 2.182 3.104 7.527 1 95.81 42 GLU B CA 1
ATOM 905 C C . GLU B 1 42 ? 2.76 3.314 6.133 1 95.81 42 GLU B C 1
ATOM 907 O O . GLU B 1 42 ? 3.768 4.004 5.969 1 95.81 42 GLU B O 1
ATOM 912 N N . VAL B 1 43 ? 2.107 2.689 5.168 1 96.19 43 VAL B N 1
ATOM 913 C CA . VAL B 1 43 ? 2.422 2.945 3.768 1 96.19 43 VAL B CA 1
ATOM 914 C C . VAL B 1 43 ? 1.632 4.156 3.273 1 96.19 43 VAL B C 1
ATOM 916 O O . VAL B 1 43 ? 0.404 4.188 3.381 1 96.19 43 VAL B O 1
ATOM 919 N N . THR B 1 44 ? 2.27 5.145 2.75 1 95.31 44 THR B N 1
ATOM 920 C CA . THR B 1 44 ? 1.628 6.367 2.281 1 95.31 44 THR B CA 1
ATOM 921 C C . THR B 1 44 ? 2.039 6.676 0.844 1 95.31 44 THR B C 1
ATOM 923 O O . THR B 1 44 ? 3.078 6.207 0.375 1 95.31 44 THR B O 1
ATOM 926 N N . VAL B 1 45 ? 1.251 7.465 0.203 1 94.69 45 VAL B N 1
ATOM 927 C CA . VAL B 1 45 ? 1.524 7.902 -1.162 1 94.69 45 VAL B CA 1
ATOM 928 C C . VAL B 1 45 ? 1.277 9.406 -1.281 1 94.69 45 VAL B C 1
ATOM 930 O O . VAL B 1 45 ? 0.598 10 -0.439 1 94.69 45 VAL B O 1
ATOM 933 N N . ASP B 1 46 ? 1.979 10.008 -2.248 1 93.56 46 ASP B N 1
ATOM 934 C CA . ASP B 1 46 ? 1.725 11.406 -2.578 1 93.56 46 ASP B CA 1
ATOM 935 C C . ASP B 1 46 ? 0.613 11.531 -3.617 1 93.56 46 ASP B C 1
ATOM 937 O O . ASP B 1 46 ? 0.737 11.016 -4.73 1 93.56 46 ASP B O 1
ATOM 941 N N . TYR B 1 47 ? -0.53 12.219 -3.275 1 90.25 47 TYR B N 1
ATOM 942 C CA . TYR B 1 47 ? -1.684 12.344 -4.16 1 90.25 47 TYR B CA 1
ATOM 943 C C . TYR B 1 47 ? -1.496 13.5 -5.141 1 90.25 47 TYR B C 1
ATOM 945 O O . TYR B 1 47 ? -2.34 13.727 -6.012 1 90.25 47 TYR B O 1
ATOM 953 N N . GLY B 1 48 ? -0.419 14.18 -4.922 1 90 48 GLY B N 1
ATOM 954 C CA . GLY B 1 48 ? -0.168 15.297 -5.816 1 90 48 GLY B CA 1
ATOM 955 C C . GLY B 1 48 ? -0.576 16.641 -5.23 1 90 48 GLY B C 1
ATOM 956 O O . GLY B 1 48 ? -0.747 16.75 -4.016 1 90 48 GLY B O 1
ATOM 957 N N . ASP B 1 49 ? -0.708 17.656 -6.129 1 87.56 49 ASP B N 1
ATOM 958 C CA . ASP B 1 49 ? -0.846 19.047 -5.684 1 87.56 49 ASP B CA 1
ATOM 959 C C . ASP B 1 49 ? -2.303 19.375 -5.371 1 87.56 49 ASP B C 1
ATOM 961 O O . ASP B 1 49 ? -2.584 20.281 -4.586 1 87.56 49 ASP B O 1
ATOM 965 N N . ASP B 1 50 ? -3.207 18.625 -5.953 1 84.06 50 ASP B N 1
ATOM 966 C CA . ASP B 1 50 ? -4.621 18.969 -5.801 1 84.06 50 ASP B CA 1
ATOM 967 C C . ASP B 1 50 ? -5.301 18.031 -4.797 1 84.06 50 ASP B C 1
ATOM 969 O O . ASP B 1 50 ? -6.176 17.25 -5.168 1 84.06 50 ASP B O 1
ATOM 973 N N . LEU B 1 51 ? -4.93 18.312 -3.523 1 85.06 51 LEU B N 1
ATOM 974 C CA . LEU B 1 51 ? -5.57 17.516 -2.482 1 85.06 51 LEU B CA 1
ATOM 975 C C . LEU B 1 51 ? -7.004 17.969 -2.25 1 85.06 51 LEU B C 1
ATOM 977 O O . LEU B 1 51 ? -7.281 19.172 -2.256 1 85.06 51 LEU B O 1
ATOM 981 N N . TRP B 1 52 ? -7.852 17.078 -2.199 1 82.75 52 TRP B N 1
ATOM 982 C CA . TRP B 1 52 ? -9.258 17.391 -1.936 1 82.75 52 TRP B CA 1
ATOM 983 C C . 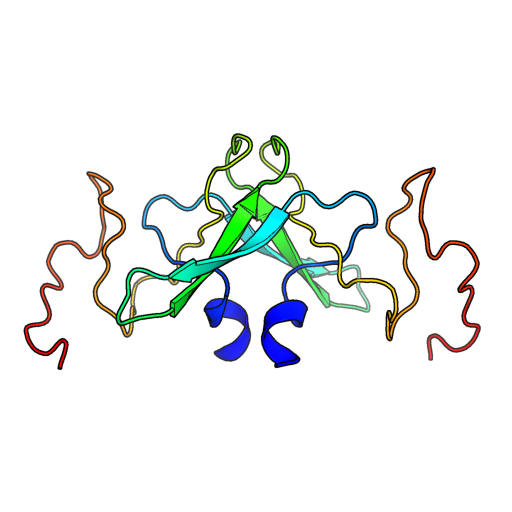TRP B 1 52 ? -9.539 17.375 -0.438 1 82.75 52 TRP B C 1
ATOM 985 O O . TRP B 1 52 ? -10.695 17.531 -0.02 1 82.75 52 TRP B O 1
ATOM 995 N N . PHE B 1 53 ? -8.453 17.125 0.393 1 82.19 53 PHE B N 1
ATOM 996 C CA . PHE B 1 53 ? -8.531 17.094 1.849 1 82.19 53 PHE B CA 1
ATOM 997 C C . PHE B 1 53 ? -7.371 17.875 2.463 1 82.19 53 PHE B C 1
ATOM 999 O O . PHE B 1 53 ? -6.426 18.25 1.766 1 82.19 53 PHE B O 1
ATOM 1006 N N . VAL B 1 54 ? -7.527 18.203 3.775 1 84.75 54 VAL B N 1
ATOM 1007 C CA . VAL B 1 54 ? -6.445 18.859 4.5 1 84.75 54 VAL B CA 1
ATOM 1008 C C . VAL B 1 54 ? -5.316 17.859 4.766 1 84.75 54 VAL B C 1
ATOM 1010 O O . VAL B 1 54 ? -5.547 16.797 5.324 1 84.75 54 VAL B O 1
ATOM 1013 N N . CYS B 1 55 ? -4.125 18.266 4.379 1 89.75 55 CYS B N 1
ATOM 1014 C CA . CYS B 1 55 ? -2.959 17.406 4.602 1 89.75 55 CYS B CA 1
ATOM 1015 C C . CYS B 1 55 ? -2.553 17.422 6.07 1 89.75 55 CYS B C 1
ATOM 1017 O O . CYS B 1 55 ? -2.4 18.484 6.668 1 89.75 55 CYS B O 1
ATOM 1019 N N . ARG B 1 56 ? -2.41 16.281 6.645 1 84.81 56 ARG B N 1
ATOM 1020 C CA . ARG B 1 56 ? -1.976 16.156 8.031 1 84.81 56 ARG B CA 1
ATOM 1021 C C . ARG B 1 56 ? -0.711 15.312 8.141 1 84.81 56 ARG B C 1
ATOM 1023 O O . ARG B 1 56 ? -0.525 14.578 9.117 1 84.81 56 ARG B O 1
ATOM 1030 N N . CYS B 1 57 ? 0.222 15.305 7.18 1 90.5 57 CYS B N 1
ATOM 1031 C CA . CYS B 1 57 ? 1.374 14.414 7.105 1 90.5 57 CYS B CA 1
ATOM 1032 C C . CYS B 1 57 ? 2.438 14.812 8.125 1 90.5 57 CYS B C 1
ATOM 1034 O O . CYS B 1 57 ? 3.338 14.023 8.422 1 90.5 57 CYS B O 1
ATOM 1036 N N . GLU B 1 58 ? 2.494 15.859 8.648 1 86.88 58 GLU B N 1
ATOM 1037 C CA . GLU B 1 58 ? 3.328 16.359 9.734 1 86.88 58 GLU B CA 1
ATOM 1038 C C . GLU B 1 58 ? 4.805 16.375 9.344 1 86.88 58 GLU B C 1
ATOM 1040 O O . GLU B 1 58 ? 5.68 16.453 10.203 1 86.88 58 GLU B O 1
ATOM 1045 N N . VAL B 1 59 ? 5.008 16.297 8 1 91.19 59 VAL B N 1
ATOM 1046 C CA . VAL B 1 59 ? 6.395 16.375 7.559 1 91.19 59 VAL B CA 1
ATOM 1047 C C . VAL B 1 59 ? 6.852 17.828 7.52 1 91.19 59 VAL B C 1
ATOM 1049 O O . VAL B 1 59 ? 6.062 18.719 7.195 1 91.19 59 VAL B O 1
ATOM 1052 N N . PRO B 1 60 ? 8.078 18.094 7.891 1 89.5 60 PRO B N 1
ATOM 1053 C CA . PRO B 1 60 ? 8.57 19.469 7.926 1 89.5 60 PRO B CA 1
ATOM 1054 C C . PRO B 1 60 ? 8.414 20.188 6.586 1 89.5 60 PRO B C 1
ATOM 1056 O O . PRO B 1 60 ? 8.109 21.391 6.555 1 89.5 60 PRO B O 1
ATOM 1059 N N . GLU B 1 61 ? 8.578 19.5 5.488 1 87.44 61 GLU B N 1
ATOM 1060 C CA . GLU B 1 61 ? 8.492 20.094 4.16 1 87.44 61 GLU B CA 1
ATOM 1061 C C . GLU B 1 61 ? 7.16 19.75 3.492 1 87.44 61 GLU B C 1
ATOM 1063 O O . GLU B 1 61 ? 7.109 19.516 2.285 1 87.44 61 GLU B O 1
ATOM 1068 N N . CYS B 1 62 ? 6.172 19.797 4.25 1 92.12 62 CYS B N 1
ATOM 1069 C CA . CYS B 1 62 ? 4.848 19.531 3.703 1 92.12 62 CYS B CA 1
ATOM 1070 C C . CYS B 1 62 ? 4.477 20.578 2.66 1 92.12 62 CYS B C 1
ATOM 1072 O O . CYS B 1 62 ? 4.527 21.781 2.932 1 92.12 62 CYS B O 1
ATOM 1074 N N . ARG B 1 63 ? 4.02 20.203 1.535 1 88.25 63 ARG B N 1
ATOM 1075 C CA . ARG B 1 63 ? 3.699 21.094 0.421 1 88.25 63 ARG B CA 1
ATOM 1076 C C . ARG B 1 63 ? 2.34 21.75 0.622 1 88.25 63 ARG B C 1
ATOM 1078 O O . ARG B 1 63 ? 1.971 22.656 -0.122 1 88.25 63 ARG B O 1
ATOM 1085 N N . HIS B 1 64 ? 1.546 21.234 1.65 1 89.5 64 HIS B N 1
ATOM 1086 C CA . HIS B 1 64 ? 0.177 21.703 1.817 1 89.5 64 HIS B CA 1
ATOM 1087 C C . HIS B 1 64 ? -0.019 22.359 3.182 1 89.5 64 HIS B C 1
ATOM 1089 O O . HIS B 1 64 ? -1.148 22.469 3.662 1 89.5 64 HIS B O 1
ATOM 1095 N N . SER B 1 65 ? 0.975 22.641 3.857 1 78.06 65 SER B N 1
ATOM 1096 C CA . SER B 1 65 ? 0.926 23.203 5.199 1 78.06 65 SER B CA 1
ATOM 1097 C C . SER B 1 65 ? 0.014 24.422 5.254 1 78.06 65 SER B C 1
ATOM 1099 O O . SER B 1 65 ? -0.581 24.719 6.293 1 78.06 65 SER B O 1
ATOM 1101 N N . ASN B 1 66 ? -0.144 25.047 4.234 1 72.5 66 ASN B N 1
ATOM 1102 C CA . ASN B 1 66 ? -0.888 26.297 4.215 1 72.5 66 ASN B CA 1
ATOM 1103 C C . ASN B 1 66 ? -2.381 26.062 4.012 1 72.5 66 ASN B C 1
ATOM 1105 O O . ASN B 1 66 ? -3.18 27 4.105 1 72.5 66 ASN B O 1
ATOM 1109 N N . ILE B 1 67 ? -2.686 24.75 3.59 1 62 67 ILE B N 1
ATOM 1110 C CA . ILE B 1 67 ? -4.094 24.516 3.295 1 62 67 ILE B CA 1
ATOM 1111 C C . ILE B 1 67 ? -4.855 24.25 4.59 1 62 67 ILE B C 1
ATOM 1113 O O . ILE B 1 67 ? -4.641 23.234 5.254 1 62 67 ILE B O 1
ATOM 1117 N N . GLN B 1 68 ? -4.867 25.094 5.516 1 55.38 68 GLN B N 1
ATOM 1118 C CA . GLN B 1 68 ? -5.652 25.047 6.746 1 55.38 68 GLN B CA 1
ATOM 1119 C C . GLN B 1 68 ? -7.145 24.984 6.441 1 55.38 68 GLN B C 1
ATOM 1121 O O . GLN B 1 68 ? -7.746 25.969 6.016 1 55.38 68 GLN B O 1
ATOM 1126 N N . ASP B 1 69 ? -7.625 24.234 5.473 1 51.72 69 ASP B N 1
ATOM 1127 C CA . ASP B 1 69 ? -9.039 24.562 5.301 1 51.72 69 ASP B CA 1
ATOM 1128 C C . ASP B 1 69 ? -9.797 24.422 6.621 1 51.72 69 ASP B C 1
ATOM 1130 O O . ASP B 1 69 ? -9.539 23.5 7.398 1 51.72 69 ASP B O 1
ATOM 1134 N N . GLU B 1 70 ? -10.453 25.547 7.16 1 48.44 70 GLU B N 1
ATOM 1135 C CA . GLU B 1 70 ? -11.531 25.828 8.102 1 48.44 70 GLU B CA 1
ATOM 1136 C C . GLU B 1 70 ? -12.484 24.641 8.219 1 48.44 70 GLU B C 1
ATOM 1138 O O . GLU B 1 70 ? -13.109 24.438 9.266 1 48.44 70 GLU B O 1
ATOM 1143 N N . GLU B 1 71 ? -13.109 24.125 7.078 1 42.75 71 GLU B N 1
ATOM 1144 C CA . GLU B 1 71 ? -14.406 23.469 7.141 1 42.75 71 GLU B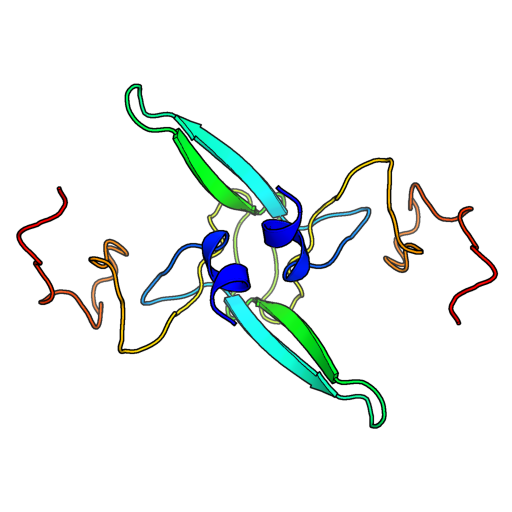 CA 1
ATOM 1145 C C . GLU B 1 71 ? -14.25 21.969 7.426 1 42.75 71 GLU B C 1
ATOM 1147 O O . GLU B 1 71 ? -14.406 21.141 6.527 1 42.75 71 GLU B O 1
ATOM 1152 N N . ASP B 1 72 ? -13.266 21.547 8.008 1 46.22 72 ASP B N 1
ATOM 1153 C CA . ASP B 1 72 ? -13.57 20.172 8.422 1 46.22 72 ASP B CA 1
ATOM 1154 C C . ASP B 1 72 ? -14.938 20.094 9.094 1 46.22 72 ASP B C 1
ATOM 1156 O O . ASP B 1 72 ? -15.164 20.75 10.125 1 46.22 72 ASP B O 1
ATOM 1160 N N . PRO B 1 73 ? -16.094 19.812 8.406 1 39.81 73 PRO B N 1
ATOM 1161 C CA . PRO B 1 73 ? -17.297 19.844 9.25 1 39.81 73 PRO B CA 1
ATOM 1162 C C . PRO B 1 73 ? -17.156 18.953 10.484 1 39.81 73 PRO B C 1
ATOM 1164 O O . PRO B 1 73 ? -16.375 18 10.484 1 39.81 73 PRO B O 1
#

pLDDT: mean 82.97, std 16.84, range [34.44, 98.19]

InterPro domains:
  IPR001214 SET domain [PF00856] (2-48)
  IPR001214 SET domain [PS50280] (1-48)
  IPR046341 SET domain superfamily [G3DSA:2.170.270.10] (1-71)
  IPR046341 SET domain superfamily [SSF82199] (1-63)